Protein AF-A0A8D5ALW6-F1 (afdb_monomer)

Foldseek 3Di:
DVVLLVVLLCVLLVCCVVVVNPCVVVLVVLLVCLVVLLVVLLVLLVVLLVVLVVVLVVLVVCCVPDPPVVSVVSNVVSVVLNVLSVVLNVLSVVLVVVLVVLVVVLVVVLVPDDDPVNSSSSSSSSSNSSSSSVVSVVSSVVNVVVSVVVVVVVVVVVVVVD

Radius of gyration: 21.57 Å; Cα contacts (8 Å, |Δi|>4): 111; chains: 1; bounding box: 52×25×61 Å

Secondary structure (DSSP, 8-state):
-HHHHHHHHHHHHHHHHHTTTTTHHHHHHHHHTHHHHHHHHHHHHHHHHHHHHHHHHHHHHGGGTS-HHHHHHHHHHHHHHHHHHHHHHHHHHHHHHHHHHHHHHHHHHHTTS-HHHHHHHHHHHHHHHHHHHHHHHHHHHHHHHHHHHHHHHHHHHHHTT-

Mean predicted aligned error: 6.66 Å

Organism: NCBI:txid1295382

Sequence (162 aa):
MIALVAITFGICFGLLVLSDGASTQVFEEMLSAFLVVATFLVTLSVAMFTYVDNISKDLVELRNEVPRDKLNNVIDQLSSLKREVVSNGGLIVALVILERTTKGIAVYQLAYYQDEMQAMISYIALSLRFSFFCVSIFAASMQLNGFIIASQYRDIIAKNRK

Nearest PDB structures (foldseek):
  3s84-assembly1_A  TM=4.069E-01  e=3.300E+00  Homo sapiens
  7jh6-assembly4_D  TM=5.150E-01  e=9.101E+00  synthetic construct

Structure (mmCIF, N/CA/C/O backbone):
data_AF-A0A8D5ALW6-F1
#
_entry.id   AF-A0A8D5ALW6-F1
#
loop_
_atom_site.group_PDB
_atom_site.id
_atom_site.type_symbol
_atom_site.label_atom_id
_atom_site.label_alt_id
_atom_site.label_comp_id
_atom_site.label_asym_id
_atom_site.label_entity_id
_atom_site.label_seq_id
_atom_site.pdbx_PDB_ins_code
_atom_site.Cartn_x
_atom_site.Cartn_y
_atom_site.Cartn_z
_atom_site.occupancy
_atom_site.B_iso_or_equiv
_atom_site.auth_seq_id
_atom_site.auth_comp_id
_atom_site.auth_asym_id
_atom_site.auth_atom_id
_atom_site.pdbx_PDB_model_num
ATOM 1 N N . MET A 1 1 ? 5.607 -5.685 6.911 1.00 82.75 1 MET A N 1
ATOM 2 C CA . MET A 1 1 ? 5.723 -4.592 5.918 1.00 82.75 1 MET A CA 1
ATOM 3 C C . MET A 1 1 ? 6.980 -4.718 5.062 1.00 82.75 1 MET A C 1
ATOM 5 O O . MET A 1 1 ? 6.827 -4.954 3.878 1.00 82.75 1 MET A O 1
ATOM 9 N N . ILE A 1 2 ? 8.199 -4.660 5.620 1.00 87.12 2 ILE A N 1
ATOM 10 C CA . ILE A 1 2 ? 9.449 -4.751 4.824 1.00 87.12 2 ILE A CA 1
ATOM 11 C C . ILE A 1 2 ? 9.545 -6.058 4.018 1.00 87.12 2 ILE A C 1
ATOM 13 O O . ILE A 1 2 ? 9.832 -6.022 2.828 1.00 87.12 2 ILE A O 1
ATOM 17 N N . ALA A 1 3 ? 9.232 -7.203 4.633 1.00 91.88 3 ALA A N 1
ATOM 18 C CA . ALA A 1 3 ? 9.214 -8.484 3.923 1.00 91.88 3 ALA A CA 1
ATOM 19 C C . ALA A 1 3 ? 8.201 -8.502 2.764 1.00 91.88 3 ALA A C 1
ATOM 21 O O . ALA A 1 3 ? 8.505 -9.020 1.697 1.00 91.88 3 ALA A O 1
ATOM 22 N N . LEU A 1 4 ? 7.028 -7.883 2.954 1.00 93.12 4 LEU A N 1
ATOM 23 C CA . LEU A 1 4 ? 6.021 -7.767 1.899 1.00 93.12 4 LEU A CA 1
ATOM 24 C C . LEU A 1 4 ? 6.564 -6.944 0.729 1.00 93.12 4 LEU A C 1
ATOM 26 O O . LEU A 1 4 ? 6.462 -7.404 -0.398 1.00 93.12 4 LEU A O 1
ATOM 30 N N . VAL A 1 5 ? 7.210 -5.802 1.008 1.00 93.25 5 VAL A N 1
ATOM 31 C CA . VAL A 1 5 ? 7.880 -4.981 -0.016 1.00 93.25 5 VAL A CA 1
ATOM 32 C C . VAL A 1 5 ? 8.903 -5.805 -0.789 1.00 93.25 5 VAL A C 1
ATOM 34 O O . VAL A 1 5 ? 8.871 -5.807 -2.010 1.00 93.25 5 VAL A O 1
ATOM 37 N N . ALA A 1 6 ? 9.790 -6.526 -0.098 1.00 95.25 6 ALA A N 1
ATOM 38 C CA . ALA A 1 6 ? 10.832 -7.315 -0.752 1.00 95.25 6 ALA A CA 1
ATOM 39 C C . ALA A 1 6 ? 10.251 -8.422 -1.648 1.00 95.25 6 ALA A C 1
ATOM 41 O O . ALA A 1 6 ? 10.719 -8.618 -2.768 1.00 95.25 6 ALA A O 1
ATOM 42 N N . ILE A 1 7 ? 9.207 -9.114 -1.180 1.00 96.56 7 ILE A N 1
ATOM 43 C CA . ILE A 1 7 ? 8.543 -10.184 -1.932 1.00 96.56 7 ILE A CA 1
ATOM 44 C C . ILE A 1 7 ? 7.832 -9.618 -3.163 1.00 96.56 7 ILE A C 1
ATOM 46 O O . ILE A 1 7 ? 8.052 -10.103 -4.270 1.00 96.56 7 ILE A O 1
ATOM 50 N N . THR A 1 8 ? 7.005 -8.582 -3.002 1.00 96.75 8 THR A N 1
ATOM 51 C CA . THR A 1 8 ? 6.257 -7.990 -4.123 1.00 96.75 8 THR A CA 1
ATOM 52 C C . THR A 1 8 ? 7.186 -7.325 -5.127 1.00 96.75 8 THR A C 1
ATOM 54 O O . THR A 1 8 ? 6.936 -7.402 -6.328 1.00 96.75 8 THR A O 1
ATOM 57 N N . PHE A 1 9 ? 8.287 -6.737 -4.648 1.00 97.50 9 PHE A N 1
ATOM 58 C CA . PHE A 1 9 ? 9.336 -6.184 -5.492 1.00 97.50 9 PHE A CA 1
ATOM 59 C C . PHE A 1 9 ? 9.983 -7.289 -6.318 1.00 97.50 9 PHE A C 1
ATOM 61 O O . PHE A 1 9 ? 10.044 -7.174 -7.535 1.00 97.50 9 PHE A O 1
ATOM 68 N N . GLY A 1 10 ? 10.423 -8.373 -5.671 1.00 96.19 10 GLY A N 1
ATOM 69 C CA . GLY A 1 10 ? 11.075 -9.493 -6.346 1.00 96.19 10 GLY A CA 1
ATOM 70 C C . GLY A 1 10 ? 10.172 -10.166 -7.378 1.00 96.19 10 GLY A C 1
ATOM 71 O O . GLY A 1 10 ? 10.630 -10.472 -8.474 1.00 96.19 10 GLY A O 1
ATOM 72 N N . ILE A 1 11 ? 8.884 -10.339 -7.065 1.00 96.31 11 ILE A N 1
ATOM 73 C CA . ILE A 1 11 ? 7.898 -10.890 -8.004 1.00 96.31 11 ILE A CA 1
ATOM 74 C C . ILE A 1 11 ? 7.718 -9.958 -9.205 1.00 96.31 11 ILE A C 1
ATOM 76 O O . ILE A 1 11 ? 7.811 -10.415 -10.341 1.00 96.31 11 ILE A O 1
ATOM 80 N N . CYS A 1 12 ? 7.483 -8.664 -8.974 1.00 96.94 12 CYS A N 1
ATOM 81 C CA . CYS A 1 12 ? 7.274 -7.699 -10.055 1.00 96.94 12 CYS A CA 1
ATOM 82 C C . CYS A 1 12 ? 8.520 -7.577 -10.942 1.00 96.94 12 CYS A C 1
ATOM 84 O O . CYS A 1 12 ? 8.433 -7.739 -12.158 1.00 96.94 12 CYS A O 1
ATOM 86 N N . PHE A 1 13 ? 9.692 -7.415 -10.327 1.00 97.12 13 PHE A N 1
ATOM 87 C CA . PHE A 1 13 ? 10.964 -7.309 -11.033 1.00 97.12 13 PHE A CA 1
ATOM 88 C C . PHE A 1 13 ? 11.279 -8.582 -11.819 1.00 97.12 13 PHE A C 1
ATOM 90 O O . PHE A 1 13 ? 11.627 -8.514 -12.994 1.00 97.12 13 PHE A O 1
ATOM 97 N N . GLY A 1 14 ? 11.105 -9.750 -11.196 1.00 96.19 14 GLY A N 1
ATOM 98 C CA . GLY A 1 14 ? 11.306 -11.039 -11.847 1.00 96.19 14 GLY A CA 1
ATOM 99 C C . GLY A 1 14 ? 10.393 -11.220 -13.057 1.00 96.19 14 GLY A C 1
ATOM 100 O O . GLY A 1 14 ? 10.864 -11.624 -14.114 1.00 96.19 14 GLY A O 1
ATOM 101 N N . LEU A 1 15 ? 9.110 -10.865 -12.944 1.00 96.56 15 LEU A N 1
ATOM 102 C CA . LEU A 1 15 ? 8.174 -10.935 -14.068 1.00 96.56 15 LEU A CA 1
ATOM 103 C C . LEU A 1 15 ? 8.534 -9.953 -15.186 1.00 96.56 15 LEU A C 1
ATOM 105 O O . LEU A 1 15 ? 8.450 -10.325 -16.354 1.00 96.56 15 LEU A O 1
ATOM 109 N N . LEU A 1 16 ? 8.983 -8.740 -14.860 1.00 95.88 16 LEU A N 1
ATOM 110 C CA . LEU A 1 16 ? 9.443 -7.767 -15.854 1.00 95.88 16 LEU A CA 1
ATOM 111 C C . LEU A 1 16 ? 10.671 -8.272 -16.613 1.00 95.88 16 LEU A C 1
ATOM 113 O O . LEU A 1 16 ? 10.675 -8.226 -17.839 1.00 95.88 16 LEU A O 1
ATOM 117 N N . VAL A 1 17 ? 11.656 -8.835 -15.910 1.00 95.12 17 VAL A N 1
ATOM 118 C CA . VAL A 1 17 ? 12.859 -9.411 -16.531 1.00 95.12 17 VAL A CA 1
ATOM 119 C C . VAL A 1 17 ? 12.521 -10.642 -17.379 1.00 95.12 17 VAL A C 1
ATOM 121 O O . VAL A 1 17 ? 12.980 -10.747 -18.509 1.00 95.12 17 VAL A O 1
ATOM 124 N N . LEU A 1 18 ? 11.693 -11.563 -16.873 1.00 95.94 18 LEU A N 1
ATOM 125 C CA . LEU A 1 18 ? 11.327 -12.794 -17.590 1.00 95.94 18 LEU A CA 1
ATOM 126 C C . LEU A 1 18 ? 10.454 -12.543 -18.826 1.00 95.94 18 LEU A C 1
ATOM 128 O O . LEU A 1 18 ? 10.458 -13.353 -19.748 1.00 95.94 18 LEU A O 1
ATOM 132 N N . SER A 1 19 ? 9.681 -11.455 -18.827 1.00 94.19 19 SER A N 1
ATOM 133 C CA . SER A 1 19 ? 8.782 -11.089 -19.930 1.00 94.19 19 SER A CA 1
ATOM 134 C C . SER A 1 19 ? 9.363 -10.042 -20.876 1.00 94.19 19 SER A C 1
ATOM 136 O O . SER A 1 19 ? 8.626 -9.542 -21.723 1.00 94.19 19 SER A O 1
ATOM 138 N N . ASP A 1 20 ? 10.636 -9.679 -20.704 1.00 91.00 20 ASP A N 1
ATOM 139 C CA . ASP A 1 20 ? 11.289 -8.584 -21.429 1.00 91.00 20 ASP A CA 1
ATOM 140 C C . ASP A 1 20 ? 10.424 -7.306 -21.463 1.00 91.00 20 ASP A C 1
ATOM 142 O O . ASP A 1 20 ? 10.168 -6.688 -22.494 1.00 91.00 20 ASP A O 1
ATOM 146 N N . GLY A 1 21 ? 9.855 -6.965 -20.304 1.00 89.94 21 GLY A N 1
ATOM 147 C CA . GLY A 1 21 ? 9.043 -5.766 -20.121 1.00 89.94 21 GLY A CA 1
ATOM 148 C C . GLY A 1 21 ? 7.596 -5.862 -20.605 1.00 89.94 21 GLY A C 1
ATOM 149 O O . GLY A 1 21 ? 6.831 -4.933 -20.336 1.00 89.94 21 GLY A O 1
ATOM 150 N N . ALA A 1 22 ? 7.154 -6.963 -21.223 1.00 91.88 22 ALA A N 1
ATOM 151 C CA . ALA A 1 22 ? 5.771 -7.100 -21.698 1.00 91.88 22 ALA A CA 1
ATOM 152 C C . ALA A 1 22 ? 4.729 -6.979 -20.565 1.00 91.88 22 ALA A C 1
ATOM 154 O O . ALA A 1 22 ? 3.629 -6.464 -20.769 1.00 91.88 22 ALA A O 1
ATOM 155 N N . SER A 1 23 ? 5.087 -7.384 -19.342 1.00 92.44 23 SER A N 1
ATOM 156 C CA . SER A 1 23 ? 4.225 -7.246 -18.155 1.00 92.44 23 SER A CA 1
ATOM 157 C C . SER A 1 23 ? 4.070 -5.807 -17.635 1.00 92.44 23 SER A C 1
ATOM 159 O O . SER A 1 23 ? 3.212 -5.563 -16.786 1.00 92.44 23 SER A O 1
ATOM 161 N N . THR A 1 24 ? 4.821 -4.834 -18.165 1.00 93.81 24 THR A N 1
ATOM 162 C CA . THR A 1 24 ? 4.761 -3.418 -17.751 1.00 93.81 24 THR A CA 1
ATOM 163 C C . THR A 1 24 ? 3.337 -2.863 -17.770 1.00 93.81 24 THR A C 1
ATOM 165 O O . THR A 1 24 ? 2.910 -2.224 -16.808 1.00 93.81 24 THR A O 1
ATOM 168 N N . GLN A 1 25 ? 2.578 -3.140 -18.836 1.00 92.88 25 GLN A N 1
ATOM 169 C CA . GLN A 1 25 ? 1.213 -2.624 -18.993 1.00 92.88 25 GLN A CA 1
ATOM 170 C C . GLN A 1 25 ? 0.270 -3.137 -17.899 1.00 92.88 25 GLN A C 1
ATOM 172 O O . GLN A 1 25 ? -0.565 -2.385 -17.408 1.00 92.88 25 GLN A O 1
ATOM 177 N N . VAL A 1 26 ? 0.440 -4.390 -17.466 1.00 94.25 26 VAL A N 1
ATOM 178 C CA . VAL A 1 26 ? -0.380 -4.993 -16.406 1.00 94.25 26 VAL A CA 1
ATOM 179 C C . VAL A 1 26 ? -0.147 -4.277 -15.078 1.00 94.25 26 VAL A C 1
ATOM 181 O O . VAL A 1 26 ? -1.100 -3.931 -14.381 1.00 94.25 26 VAL A O 1
ATOM 184 N N . PHE A 1 27 ? 1.115 -4.017 -14.730 1.00 94.44 27 PHE A N 1
ATOM 185 C CA . PHE A 1 27 ? 1.449 -3.341 -13.479 1.00 94.44 27 PHE A CA 1
ATOM 186 C C . PHE A 1 27 ? 1.051 -1.864 -13.482 1.00 94.44 27 PHE A C 1
ATOM 188 O O . PHE A 1 27 ? 0.573 -1.375 -12.460 1.00 94.44 27 PHE A O 1
ATOM 195 N N . GLU A 1 28 ? 1.200 -1.153 -14.603 1.00 93.75 28 GLU A N 1
ATOM 196 C CA . GLU A 1 28 ? 0.718 0.232 -14.710 1.00 93.75 28 GLU A CA 1
ATOM 197 C C . GLU A 1 28 ? -0.814 0.316 -14.625 1.00 93.75 28 GLU A C 1
ATOM 199 O O . GLU A 1 28 ? -1.329 1.211 -13.956 1.00 93.75 28 GLU A O 1
ATOM 204 N N . GLU A 1 29 ? -1.546 -0.640 -15.209 1.00 94.31 29 GLU A N 1
ATOM 205 C CA . GLU A 1 29 ? -3.008 -0.702 -15.091 1.00 94.31 29 GLU A CA 1
ATOM 206 C C . GLU A 1 29 ? -3.442 -0.933 -13.636 1.00 94.31 29 GLU A C 1
ATOM 208 O O . GLU A 1 29 ? -4.314 -0.231 -13.128 1.00 94.31 29 GLU A O 1
ATOM 213 N N . MET A 1 30 ? -2.777 -1.842 -12.914 1.00 92.75 30 MET A N 1
ATOM 214 C CA . MET A 1 30 ? -3.008 -2.030 -11.475 1.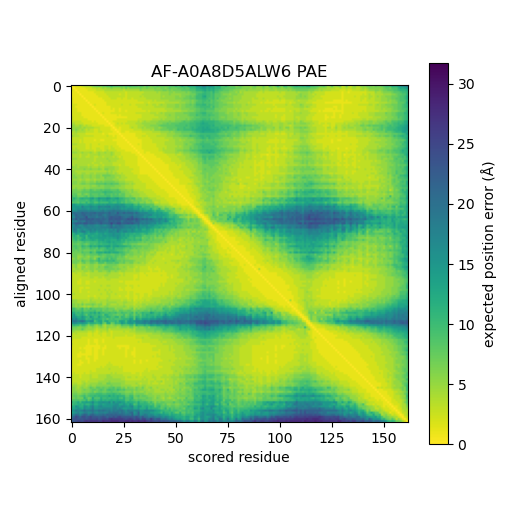00 92.75 30 MET A CA 1
ATOM 215 C C . MET A 1 30 ? -2.675 -0.770 -10.665 1.00 92.75 30 MET A C 1
ATOM 217 O O . MET A 1 30 ? -3.425 -0.390 -9.765 1.00 92.75 30 MET A O 1
ATOM 221 N N . LEU A 1 31 ? -1.568 -0.093 -10.989 1.00 94.00 31 LEU A N 1
ATOM 222 C CA . LEU A 1 31 ? -1.160 1.145 -10.322 1.00 94.00 31 LEU A CA 1
ATOM 223 C C . LEU A 1 31 ? -2.116 2.309 -10.599 1.00 94.00 31 LEU A C 1
ATOM 225 O O . LEU A 1 31 ? -2.216 3.215 -9.768 1.00 94.00 31 LEU A O 1
ATOM 229 N N . SER A 1 32 ? -2.856 2.281 -11.710 1.00 92.56 32 SER A N 1
ATOM 230 C CA . SER A 1 32 ? -3.886 3.279 -12.016 1.00 92.56 32 SER A CA 1
ATOM 231 C C . SER A 1 32 ? -4.963 3.336 -10.920 1.00 92.56 32 SER A C 1
ATOM 233 O O . SER A 1 32 ? -5.421 4.419 -10.543 1.00 92.56 32 SER A O 1
ATOM 235 N N . ALA A 1 33 ? -5.272 2.189 -10.304 1.00 91.06 33 ALA A N 1
ATOM 236 C CA . ALA A 1 33 ? -6.233 2.071 -9.214 1.00 91.06 33 ALA A CA 1
ATOM 237 C C . ALA A 1 33 ? -5.690 2.554 -7.857 1.00 91.06 33 ALA A C 1
ATOM 239 O O . ALA A 1 33 ? -6.463 2.710 -6.910 1.00 91.06 33 ALA A O 1
ATOM 240 N N . PHE A 1 34 ? -4.385 2.816 -7.725 1.00 92.50 34 PHE A N 1
ATOM 241 C CA . PHE A 1 34 ? -3.773 3.113 -6.427 1.00 92.50 34 PHE A CA 1
ATOM 242 C C . PHE A 1 34 ? -4.372 4.370 -5.789 1.00 92.50 34 PHE A C 1
ATOM 244 O O . PHE A 1 34 ? -4.699 4.363 -4.606 1.00 92.50 34 PHE A O 1
ATOM 251 N N . LEU A 1 35 ? -4.610 5.433 -6.560 1.00 90.00 35 LEU A N 1
ATOM 252 C CA . LEU A 1 35 ? -5.210 6.648 -6.000 1.00 90.00 35 LEU A CA 1
ATOM 253 C C . LEU A 1 35 ? -6.618 6.376 -5.452 1.00 90.00 35 LEU A C 1
ATOM 255 O O . LEU A 1 35 ? -6.934 6.817 -4.351 1.00 90.00 35 LEU A O 1
ATOM 259 N N . VAL A 1 36 ? -7.423 5.588 -6.171 1.00 90.38 36 VAL A N 1
ATOM 260 C CA . VAL A 1 36 ? -8.770 5.188 -5.737 1.00 90.38 36 VAL A CA 1
ATOM 261 C C . VAL A 1 36 ? -8.705 4.384 -4.440 1.00 90.38 36 VAL A C 1
ATOM 263 O O . VAL A 1 36 ? -9.426 4.693 -3.490 1.00 90.38 36 VAL A O 1
ATOM 266 N N . VAL A 1 37 ? -7.807 3.396 -4.373 1.00 88.19 37 VAL A N 1
ATOM 267 C CA . VAL A 1 37 ? -7.574 2.607 -3.157 1.00 88.19 37 VAL A CA 1
ATOM 268 C C . VAL A 1 37 ? -7.157 3.527 -2.013 1.00 88.19 37 VAL A C 1
ATOM 270 O O . VAL A 1 37 ? -7.788 3.517 -0.964 1.00 88.19 37 VAL A O 1
ATOM 273 N N . ALA A 1 38 ? -6.164 4.389 -2.213 1.00 89.38 38 ALA A N 1
ATOM 274 C CA . ALA A 1 38 ? -5.685 5.292 -1.176 1.00 89.38 38 ALA A CA 1
ATOM 275 C C . ALA A 1 38 ? -6.789 6.219 -0.644 1.00 89.38 38 ALA A C 1
ATOM 277 O O . ALA A 1 38 ? -6.936 6.352 0.571 1.00 89.38 38 ALA A O 1
ATOM 278 N N . THR A 1 39 ? -7.601 6.812 -1.526 1.00 90.12 39 THR A N 1
ATOM 279 C CA . THR A 1 39 ? -8.748 7.638 -1.126 1.00 90.12 39 THR A CA 1
ATOM 280 C C . THR A 1 39 ? -9.736 6.837 -0.288 1.00 90.12 39 THR A C 1
ATOM 282 O O . THR A 1 39 ? -10.092 7.275 0.804 1.00 90.12 39 THR A O 1
ATOM 285 N N . PHE A 1 40 ? -10.127 5.647 -0.750 1.00 88.00 40 PHE A N 1
ATOM 286 C CA . PHE A 1 40 ? -11.044 4.778 -0.015 1.00 88.00 40 PHE A CA 1
ATOM 287 C C . PHE A 1 40 ? -10.530 4.467 1.397 1.00 88.00 40 PHE A C 1
ATOM 289 O O . PHE A 1 40 ? -11.285 4.547 2.366 1.00 88.00 40 PHE A O 1
ATOM 296 N N . LEU A 1 41 ? -9.236 4.181 1.541 1.00 86.75 41 LEU A N 1
ATOM 297 C CA . LEU A 1 41 ? -8.643 3.838 2.832 1.00 86.75 41 LEU A CA 1
ATOM 298 C C . LEU A 1 41 ? -8.490 5.021 3.778 1.00 86.75 41 LEU A C 1
ATOM 300 O O . LEU A 1 41 ? -8.702 4.875 4.982 1.00 86.75 41 LEU A O 1
ATOM 304 N N . VAL A 1 42 ? -8.154 6.199 3.259 1.00 88.19 42 VAL A N 1
ATOM 305 C CA . VAL A 1 42 ? -8.135 7.419 4.071 1.00 88.19 42 VAL A CA 1
ATOM 306 C C . VAL A 1 42 ? -9.549 7.725 4.569 1.00 88.19 42 VAL A C 1
ATOM 308 O O . VAL A 1 42 ? -9.734 7.983 5.758 1.00 88.19 42 VAL A O 1
ATOM 311 N N . THR A 1 43 ? -10.565 7.608 3.709 1.00 88.44 43 THR A N 1
ATOM 312 C CA . THR A 1 43 ? -11.969 7.773 4.110 1.00 88.44 43 THR A CA 1
ATOM 313 C C . THR A 1 43 ? -12.387 6.740 5.155 1.00 88.44 43 THR A C 1
ATOM 315 O O . THR A 1 43 ? -12.979 7.109 6.170 1.00 88.44 43 THR A O 1
ATOM 318 N N . LEU A 1 44 ? -12.035 5.466 4.963 1.00 85.94 44 LEU A N 1
ATOM 319 C CA . LEU A 1 44 ? -12.305 4.404 5.931 1.00 85.94 44 LEU A CA 1
ATOM 320 C C . LEU A 1 44 ? -11.617 4.676 7.275 1.00 85.94 44 LEU A C 1
ATOM 322 O O . LEU A 1 44 ? -12.221 4.465 8.324 1.00 85.94 44 LEU A O 1
ATOM 326 N N . SER A 1 45 ? -10.388 5.197 7.254 1.00 87.38 45 SER A N 1
ATOM 327 C CA . SER A 1 45 ? -9.657 5.584 8.463 1.00 87.38 45 SER A CA 1
ATOM 328 C C . SER A 1 45 ? -10.397 6.659 9.247 1.00 87.38 45 SER A C 1
ATOM 330 O O . SER A 1 45 ? -10.589 6.524 10.453 1.00 87.38 45 SER A O 1
ATOM 332 N N . VAL A 1 46 ? -10.872 7.702 8.567 1.00 86.56 46 VAL A N 1
ATOM 333 C CA . VAL A 1 46 ? -11.666 8.762 9.202 1.00 86.56 46 VAL A CA 1
ATOM 334 C C . VAL A 1 46 ? -12.979 8.202 9.753 1.00 86.56 46 VAL A C 1
ATOM 336 O O . VAL A 1 46 ? -13.309 8.451 10.911 1.00 86.56 46 VAL A O 1
ATOM 339 N N . ALA A 1 47 ? 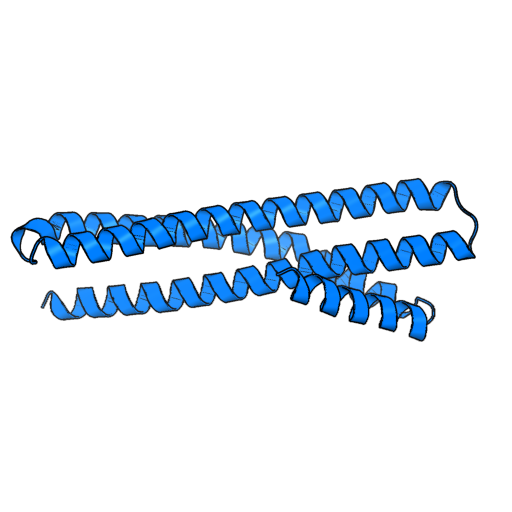-13.698 7.391 8.973 1.00 85.50 47 ALA A N 1
ATOM 340 C CA . ALA A 1 47 ? -14.954 6.781 9.404 1.00 85.50 47 ALA A CA 1
ATOM 341 C C . ALA A 1 47 ? -14.770 5.890 10.644 1.00 85.50 47 ALA A C 1
ATOM 343 O O . ALA A 1 47 ? -15.542 5.976 11.600 1.00 85.50 47 ALA A O 1
ATOM 344 N N . MET A 1 48 ? -13.715 5.073 10.662 1.00 82.94 48 MET A N 1
ATOM 345 C CA . MET A 1 48 ? -13.376 4.216 11.793 1.00 82.94 48 MET A CA 1
ATOM 346 C C . MET A 1 48 ? -12.977 5.039 13.018 1.00 82.94 48 MET A C 1
ATOM 348 O O . MET A 1 48 ? -13.423 4.733 14.121 1.00 82.94 48 MET A O 1
ATOM 352 N N . PHE A 1 49 ? -12.205 6.112 12.841 1.00 85.75 49 PHE A N 1
ATOM 353 C CA . PHE A 1 49 ? -11.878 7.025 13.933 1.00 85.75 49 PHE A CA 1
ATOM 354 C C . PHE A 1 49 ? -13.148 7.608 14.567 1.00 85.75 49 PHE A C 1
ATOM 356 O O . PHE A 1 49 ? -13.311 7.533 15.785 1.00 85.75 49 PHE A O 1
ATOM 363 N N . THR A 1 50 ? -14.079 8.119 13.756 1.00 85.62 50 THR A N 1
ATOM 364 C CA . THR A 1 50 ? -15.365 8.649 14.237 1.00 85.62 50 THR A CA 1
ATOM 365 C C . THR A 1 50 ? -16.201 7.576 14.932 1.00 85.62 50 THR A C 1
ATOM 3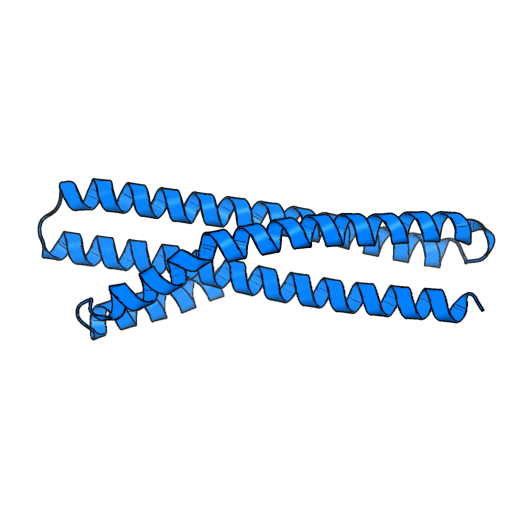67 O O . THR A 1 50 ? -16.794 7.834 15.979 1.00 85.62 50 THR A O 1
ATOM 370 N N . TYR A 1 51 ? -16.231 6.357 14.392 1.00 82.38 51 TYR A N 1
ATOM 371 C CA . TYR A 1 51 ? -16.946 5.234 14.992 1.00 82.38 51 TYR A CA 1
ATOM 372 C C . TYR A 1 51 ? -16.408 4.887 16.387 1.00 82.38 51 TYR A C 1
ATOM 374 O O . TYR A 1 51 ? -17.170 4.808 17.351 1.00 82.38 51 TYR A O 1
ATOM 382 N N . VAL A 1 52 ? -15.086 4.746 16.506 1.00 81.25 52 VAL A N 1
ATOM 383 C CA . VAL A 1 52 ? -14.397 4.461 17.771 1.00 81.25 52 VAL A CA 1
ATOM 384 C C . VAL A 1 52 ? -14.565 5.621 18.760 1.00 81.25 52 VAL A C 1
ATOM 386 O O . VAL A 1 52 ? -14.720 5.400 19.964 1.00 81.25 52 VAL A O 1
ATOM 389 N N . ASP A 1 53 ? -14.585 6.866 18.276 1.00 83.00 53 ASP A N 1
ATOM 390 C CA . ASP A 1 53 ? -14.846 8.048 19.100 1.00 83.00 53 ASP A CA 1
ATOM 391 C C . ASP A 1 53 ? -16.256 8.070 19.690 1.00 83.00 53 ASP A C 1
ATOM 393 O O . ASP A 1 53 ? -16.416 8.331 20.881 1.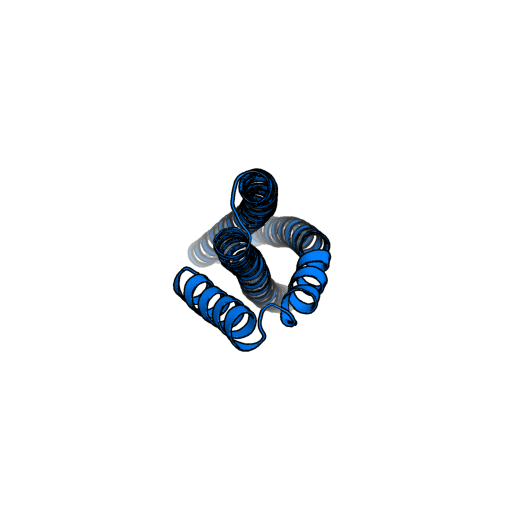00 83.00 53 ASP A O 1
ATOM 397 N N . ASN A 1 54 ? -17.263 7.708 18.900 1.00 83.56 54 ASN A N 1
ATOM 398 C CA . ASN A 1 54 ? -18.638 7.619 19.382 1.00 83.56 54 ASN A CA 1
ATOM 399 C C . ASN A 1 54 ? -18.803 6.509 20.428 1.00 83.56 54 ASN A C 1
ATOM 401 O O . ASN A 1 54 ? -19.377 6.766 21.479 1.00 83.56 54 ASN A O 1
ATOM 405 N N . ILE A 1 55 ? -18.204 5.328 20.221 1.00 79.00 55 ILE A N 1
ATOM 406 C CA . ILE A 1 55 ? -18.190 4.271 21.251 1.00 79.00 55 ILE A CA 1
ATOM 407 C C . ILE A 1 55 ? -17.528 4.771 22.540 1.00 79.00 55 ILE A C 1
ATOM 409 O O . ILE A 1 55 ? -18.006 4.490 23.637 1.00 79.00 55 ILE A O 1
ATOM 413 N N . SER A 1 56 ? -16.433 5.528 22.420 1.00 78.12 56 SER A N 1
ATOM 414 C CA . SER A 1 56 ? -15.749 6.088 23.592 1.00 78.12 56 SER A CA 1
ATOM 415 C C . SER A 1 56 ? -16.676 7.006 24.398 1.00 78.12 56 SER A C 1
ATOM 417 O O . SER A 1 56 ? -16.647 6.966 25.624 1.00 78.12 56 SER A O 1
ATOM 419 N N . LYS A 1 57 ? -17.512 7.810 23.725 1.00 80.38 57 LYS A N 1
ATOM 420 C CA . LYS A 1 57 ? -18.505 8.686 24.371 1.00 80.38 57 LYS A CA 1
ATOM 421 C C . LYS A 1 57 ? -19.628 7.882 25.022 1.00 80.38 57 LYS A C 1
ATOM 423 O O . LYS A 1 57 ? -19.918 8.120 26.191 1.00 80.38 57 LYS A O 1
ATOM 428 N N . ASP A 1 58 ? -20.162 6.879 24.323 1.00 77.38 58 ASP A N 1
ATOM 429 C CA . ASP A 1 58 ? -21.198 5.977 24.846 1.00 77.38 58 ASP A CA 1
ATOM 430 C C . ASP A 1 58 ? -20.730 5.274 26.144 1.00 77.38 58 ASP A C 1
ATOM 432 O O . ASP A 1 58 ? -21.517 5.018 27.057 1.00 77.38 58 ASP A O 1
ATOM 436 N N . LEU A 1 59 ? -19.430 4.978 26.267 1.00 74.00 59 LEU A N 1
ATOM 437 C CA . LEU A 1 59 ? -18.835 4.377 27.466 1.00 74.00 59 LEU A CA 1
ATOM 438 C C . LEU A 1 59 ? -18.698 5.344 28.649 1.00 74.00 59 LEU A C 1
ATOM 440 O O . LEU A 1 59 ? -18.785 4.907 29.796 1.00 74.00 59 LEU A O 1
ATOM 444 N N . VAL A 1 60 ? -18.510 6.644 28.408 1.00 72.88 60 VAL A N 1
ATOM 445 C CA . VAL A 1 60 ? -18.469 7.649 29.487 1.00 72.88 60 VAL A CA 1
ATOM 446 C C . VAL A 1 60 ? -19.817 7.722 30.207 1.00 72.88 60 VAL A C 1
ATOM 448 O O . VAL A 1 60 ? -19.849 7.895 31.425 1.00 72.88 60 VAL A O 1
ATOM 451 N N . GLU A 1 61 ? -20.919 7.512 29.488 1.00 74.06 61 GLU A N 1
ATOM 452 C CA . GLU A 1 61 ? -22.268 7.457 30.065 1.00 74.06 61 GLU A CA 1
ATOM 453 C C . GLU A 1 61 ? -22.456 6.244 30.998 1.00 74.06 61 GLU A C 1
ATOM 455 O O . GLU A 1 61 ? -23.145 6.343 32.008 1.00 74.06 61 GLU A O 1
ATOM 460 N N . LEU A 1 62 ? -21.762 5.129 30.732 1.00 71.06 62 LEU A N 1
ATOM 461 C CA . LEU A 1 62 ? -21.776 3.897 31.542 1.00 71.06 62 LEU A CA 1
ATOM 462 C C . LEU A 1 62 ? -20.869 3.947 32.782 1.00 71.06 62 LEU A C 1
ATOM 464 O O . LEU A 1 62 ? -20.773 2.963 33.521 1.00 71.06 62 LEU A O 1
ATOM 468 N N . ARG A 1 63 ? -20.185 5.070 33.036 1.00 69.50 63 ARG A N 1
ATOM 469 C CA . ARG A 1 63 ? -19.165 5.200 34.094 1.00 69.50 63 ARG A CA 1
ATOM 470 C C . ARG A 1 63 ? -19.661 4.839 35.497 1.00 69.50 63 ARG A C 1
ATOM 472 O O . ARG A 1 63 ? -18.850 4.462 36.344 1.00 69.50 63 ARG A O 1
ATOM 479 N N . ASN A 1 64 ? -20.962 4.972 35.742 1.00 73.94 64 ASN A N 1
ATOM 480 C CA . ASN A 1 64 ? -21.578 4.685 37.037 1.00 73.94 64 ASN A CA 1
ATOM 481 C C . ASN A 1 64 ? -22.105 3.243 37.157 1.00 73.94 64 ASN A C 1
ATOM 483 O O . ASN A 1 64 ? -22.407 2.812 38.264 1.00 73.94 64 ASN A O 1
ATOM 487 N N . GLU A 1 65 ? -22.199 2.504 36.049 1.00 74.75 65 GLU A N 1
ATOM 488 C CA . GLU A 1 65 ? -22.816 1.169 35.984 1.00 74.75 65 GLU A CA 1
ATOM 489 C C . GLU A 1 65 ? -21.779 0.040 35.887 1.00 74.75 65 GLU A C 1
ATOM 491 O O . GLU A 1 65 ? -22.040 -1.095 36.284 1.00 74.75 65 GLU A O 1
ATOM 496 N N . VAL A 1 66 ? -20.578 0.343 35.384 1.00 72.31 66 VAL A N 1
ATOM 497 C CA . VAL A 1 66 ? -19.515 -0.641 35.132 1.00 72.31 66 VAL A CA 1
ATOM 498 C C . VAL A 1 66 ? -18.322 -0.397 36.070 1.00 72.31 66 VAL A C 1
ATOM 500 O O . VAL A 1 66 ? -17.953 0.756 36.303 1.00 72.31 66 VAL A O 1
ATOM 503 N N . PRO A 1 67 ? -17.658 -1.452 36.593 1.00 76.19 67 PRO A N 1
ATOM 504 C CA . PRO A 1 67 ? -16.437 -1.304 37.383 1.00 76.19 67 PRO A CA 1
ATOM 505 C C . PRO A 1 67 ? -15.377 -0.467 36.656 1.00 76.19 67 PRO A C 1
ATOM 507 O O . PRO A 1 67 ? -15.043 -0.747 35.501 1.00 76.19 67 PRO A O 1
ATOM 510 N N . ARG A 1 68 ? -14.814 0.529 37.354 1.00 74.69 68 ARG A N 1
ATOM 511 C CA . ARG A 1 68 ? -13.857 1.499 36.786 1.00 74.69 68 ARG A CA 1
ATOM 512 C C . ARG A 1 68 ? -12.658 0.839 36.102 1.00 74.69 68 ARG A C 1
ATOM 514 O O . ARG A 1 68 ? -12.234 1.316 35.057 1.00 74.69 68 ARG A O 1
ATOM 521 N N . ASP A 1 69 ? -12.166 -0.276 36.635 1.00 76.50 69 ASP A N 1
ATOM 522 C CA . ASP A 1 69 ? -11.003 -0.977 36.078 1.00 76.50 69 ASP A CA 1
ATOM 523 C C . ASP A 1 69 ? -11.298 -1.605 34.709 1.00 76.50 69 ASP A C 1
ATOM 525 O O . ASP A 1 69 ? -10.479 -1.529 33.792 1.00 76.50 69 ASP A O 1
ATOM 529 N N . LYS A 1 70 ? -12.501 -2.170 34.529 1.00 71.75 70 LYS A N 1
ATOM 530 C CA . LYS A 1 70 ? -12.943 -2.699 33.228 1.00 71.75 70 LYS A CA 1
ATOM 531 C C . LYS A 1 70 ? -13.153 -1.571 32.223 1.00 71.75 70 LYS A C 1
ATOM 533 O O . LYS A 1 70 ? -12.788 -1.722 31.062 1.00 71.75 70 LYS A O 1
ATOM 538 N N . LEU A 1 71 ? -13.707 -0.447 32.674 1.00 72.00 71 LEU A N 1
ATOM 539 C CA . LEU A 1 71 ? -13.941 0.719 31.828 1.00 72.00 71 LEU A CA 1
ATOM 540 C C . LEU A 1 71 ? -12.629 1.344 31.333 1.00 72.00 71 LEU A C 1
ATOM 542 O O . LEU A 1 71 ? -12.497 1.603 30.141 1.00 72.00 71 LEU A O 1
ATOM 546 N N . ASN A 1 72 ? -11.649 1.528 32.222 1.00 76.25 72 ASN A N 1
ATOM 547 C CA . ASN A 1 72 ? -10.340 2.078 31.866 1.00 76.25 72 ASN A CA 1
ATOM 548 C C . ASN A 1 72 ? -9.619 1.197 30.837 1.00 76.25 72 ASN A C 1
ATOM 550 O O . ASN A 1 72 ? -9.126 1.714 29.841 1.00 76.25 72 ASN A O 1
ATOM 554 N N . ASN A 1 73 ? -9.649 -0.129 31.012 1.00 74.81 73 ASN A N 1
ATOM 555 C CA . ASN A 1 73 ? -9.036 -1.058 30.060 1.00 74.81 73 ASN A CA 1
ATOM 556 C C . ASN A 1 73 ? -9.663 -0.948 28.653 1.00 74.81 73 ASN A C 1
ATOM 558 O O . ASN A 1 73 ? -8.958 -0.923 27.648 1.00 74.81 73 ASN A O 1
ATOM 562 N N . VAL A 1 74 ? -10.992 -0.812 28.565 1.00 73.00 74 VAL A N 1
ATOM 563 C CA . VAL A 1 74 ? -11.683 -0.630 27.276 1.00 73.00 74 VAL A CA 1
ATOM 564 C C . VAL A 1 74 ? -11.352 0.730 26.646 1.00 73.00 74 VAL A C 1
ATOM 566 O O . VAL A 1 74 ? -11.137 0.804 25.436 1.00 73.00 74 VAL A O 1
ATOM 569 N N . ILE A 1 75 ? -11.267 1.800 27.443 1.00 76.88 75 ILE A N 1
ATOM 570 C CA . ILE A 1 75 ? -10.869 3.135 26.965 1.00 76.88 75 ILE A CA 1
ATOM 571 C C . ILE A 1 75 ? -9.440 3.113 26.409 1.00 76.88 75 ILE A C 1
ATOM 573 O O . ILE A 1 75 ? -9.202 3.659 25.330 1.00 76.88 75 ILE A O 1
ATOM 577 N N . ASP A 1 76 ? -8.509 2.447 27.090 1.00 80.44 76 ASP A N 1
ATOM 578 C CA . ASP A 1 76 ? -7.121 2.323 26.638 1.00 80.44 76 ASP A CA 1
ATOM 579 C C . ASP A 1 76 ? -7.026 1.542 25.319 1.00 80.44 76 ASP A C 1
ATOM 581 O O . ASP A 1 76 ? -6.323 1.963 24.394 1.00 80.44 76 ASP A O 1
ATOM 585 N N . GLN A 1 77 ? -7.796 0.459 25.176 1.00 78.06 77 GLN A N 1
ATOM 586 C CA . GLN A 1 77 ? -7.885 -0.306 23.927 1.00 78.06 77 GLN A CA 1
ATOM 587 C C . GLN A 1 77 ? -8.479 0.520 22.776 1.00 78.06 77 GLN A C 1
ATOM 589 O O . GLN A 1 77 ? -7.936 0.518 21.671 1.00 78.06 77 GLN A O 1
ATOM 594 N N . LEU A 1 78 ? -9.551 1.280 23.024 1.00 75.88 78 LEU A N 1
ATOM 595 C CA . LEU A 1 78 ? -10.148 2.178 22.027 1.00 75.88 78 LEU A CA 1
ATOM 596 C C . LEU A 1 78 ? -9.182 3.300 21.629 1.00 75.88 78 LEU A C 1
ATOM 598 O O . LEU A 1 78 ? -9.089 3.648 20.454 1.00 75.88 78 LEU A O 1
ATOM 602 N N . SER A 1 79 ? -8.443 3.860 22.587 1.00 80.94 79 SER A N 1
ATOM 603 C CA . SER A 1 79 ? -7.436 4.897 22.340 1.00 80.94 79 SER A CA 1
ATOM 604 C C . SER A 1 79 ? -6.275 4.368 21.492 1.00 80.94 79 SER A C 1
ATOM 606 O O . SER A 1 79 ? -5.868 5.007 20.517 1.00 80.94 79 SER A O 1
ATOM 608 N N . SER A 1 80 ? -5.795 3.159 21.802 1.00 81.56 80 SER A N 1
ATOM 609 C CA . SER A 1 80 ? -4.799 2.448 20.996 1.00 81.56 80 SER A CA 1
ATOM 610 C C . SER A 1 80 ? -5.288 2.247 19.558 1.00 81.56 80 SER A C 1
ATOM 612 O O . SER A 1 80 ? -4.588 2.623 18.615 1.00 81.56 80 SER A O 1
ATOM 614 N N . LEU A 1 81 ? -6.534 1.790 19.393 1.00 79.69 81 LEU A N 1
ATOM 615 C CA . LEU A 1 81 ? -7.152 1.596 18.085 1.00 79.69 81 LEU A CA 1
ATOM 616 C C . LEU A 1 81 ? -7.274 2.911 17.296 1.00 79.69 81 LEU A C 1
ATOM 618 O O . LEU A 1 81 ? -6.949 2.943 16.111 1.00 79.69 81 LEU A O 1
ATOM 622 N N . LYS A 1 82 ? -7.668 4.027 17.933 1.00 82.00 82 LYS A N 1
ATOM 623 C CA . LYS A 1 82 ? -7.692 5.352 17.275 1.00 82.00 82 LYS A CA 1
ATOM 624 C C . LYS A 1 82 ? -6.314 5.740 16.747 1.00 82.00 82 LYS A C 1
ATOM 626 O O . LYS A 1 82 ? -6.197 6.215 15.618 1.00 82.00 82 LYS A O 1
ATOM 631 N N . ARG A 1 83 ? -5.272 5.553 17.560 1.00 84.50 83 ARG A N 1
ATOM 632 C CA . ARG A 1 83 ? -3.898 5.901 17.185 1.00 84.50 83 ARG A CA 1
ATOM 633 C C . ARG A 1 83 ? -3.404 5.051 16.016 1.00 84.50 83 ARG A C 1
ATOM 635 O O . ARG A 1 83 ? -2.774 5.592 15.110 1.00 84.50 83 ARG A O 1
ATOM 642 N N . GLU A 1 84 ? -3.714 3.758 16.014 1.00 82.44 84 GLU A N 1
ATOM 643 C CA . GLU A 1 84 ? -3.387 2.851 14.911 1.00 82.44 84 GLU A CA 1
ATOM 644 C C . GLU A 1 84 ? -4.076 3.280 13.609 1.00 82.44 84 GLU A C 1
ATOM 646 O O . GLU A 1 84 ? -3.426 3.400 12.573 1.00 82.44 84 GLU A O 1
ATOM 651 N N . VAL A 1 85 ? -5.366 3.612 13.673 1.00 83.75 85 VAL A N 1
ATOM 652 C CA . VAL A 1 85 ? -6.152 4.075 12.521 1.00 83.75 85 VAL A CA 1
ATOM 653 C C . VAL A 1 85 ? -5.573 5.349 11.902 1.00 83.75 85 VAL A C 1
ATOM 655 O O . VAL A 1 85 ? -5.415 5.426 10.683 1.00 83.75 85 VAL A O 1
ATOM 658 N N . VAL A 1 86 ? -5.203 6.333 12.727 1.00 84.88 86 VAL A N 1
ATOM 659 C CA . VAL A 1 86 ? -4.560 7.572 12.251 1.00 84.88 86 VAL A CA 1
ATOM 660 C C . VAL A 1 86 ? -3.185 7.279 11.647 1.00 84.88 86 VAL A C 1
ATOM 662 O O . VAL A 1 86 ? -2.850 7.809 10.586 1.00 84.88 86 VAL A O 1
ATOM 665 N N . SER A 1 87 ? -2.401 6.405 12.285 1.00 87.38 87 SER A N 1
ATOM 666 C CA . SER A 1 87 ? -1.085 5.996 11.785 1.00 87.38 87 SER A CA 1
ATOM 667 C C . SER A 1 87 ? -1.179 5.293 10.426 1.00 87.38 87 SER A C 1
ATOM 669 O O . SER A 1 87 ? -0.368 5.566 9.542 1.00 87.38 87 SER A O 1
ATOM 671 N N . ASN A 1 88 ? -2.179 4.431 10.229 1.00 86.62 88 ASN A N 1
ATOM 672 C CA . ASN A 1 88 ? -2.413 3.739 8.961 1.00 86.62 88 ASN A CA 1
ATOM 673 C C . ASN A 1 88 ? -2.814 4.720 7.852 1.00 86.62 88 ASN A C 1
ATOM 675 O O . ASN A 1 88 ? -2.258 4.656 6.755 1.00 86.62 88 ASN A O 1
ATOM 679 N N . GLY A 1 89 ? -3.697 5.680 8.150 1.00 87.06 89 GLY A N 1
ATOM 680 C CA . GLY A 1 89 ? -4.043 6.756 7.217 1.00 87.06 89 GLY A CA 1
ATOM 681 C C . GLY A 1 89 ? -2.819 7.572 6.784 1.00 87.06 89 GLY A C 1
ATOM 682 O O . GLY A 1 89 ? -2.605 7.785 5.591 1.00 87.06 89 GLY A O 1
ATOM 683 N N . GLY A 1 90 ? -1.963 7.961 7.737 1.00 89.75 90 GLY A N 1
ATOM 684 C CA . GLY A 1 90 ? -0.707 8.661 7.447 1.00 89.75 90 GLY A CA 1
ATOM 685 C C . GLY A 1 90 ? 0.266 7.835 6.599 1.00 89.75 90 GLY A C 1
ATOM 686 O O . GLY A 1 90 ? 0.872 8.359 5.664 1.00 89.75 90 GLY A O 1
ATOM 687 N N . LEU A 1 91 ? 0.373 6.531 6.869 1.00 90.69 91 LEU A N 1
ATOM 688 C CA . LEU A 1 91 ? 1.195 5.612 6.082 1.00 90.69 91 LEU A CA 1
ATOM 689 C C . LEU A 1 91 ? 0.728 5.525 4.623 1.00 90.69 91 LEU A C 1
ATOM 691 O O . LEU A 1 91 ? 1.558 5.568 3.720 1.00 90.69 91 LEU A O 1
ATOM 695 N N . ILE A 1 92 ? -0.581 5.428 4.378 1.00 91.25 92 ILE A N 1
ATOM 696 C CA . ILE A 1 92 ? -1.135 5.376 3.017 1.00 91.25 92 ILE A CA 1
ATOM 697 C C . ILE A 1 92 ? -0.786 6.650 2.246 1.00 91.25 92 ILE A C 1
ATOM 699 O O . ILE A 1 92 ? -0.326 6.571 1.108 1.00 91.25 92 ILE A O 1
ATOM 703 N N . VAL A 1 93 ? -0.930 7.819 2.878 1.00 91.62 93 VAL A N 1
ATOM 704 C CA . VAL A 1 93 ? -0.540 9.102 2.274 1.00 91.62 93 VAL A CA 1
ATOM 705 C C . VAL A 1 93 ? 0.952 9.110 1.930 1.00 91.62 93 VAL A C 1
ATOM 707 O O . VAL A 1 93 ? 1.320 9.474 0.814 1.00 91.62 93 VAL A O 1
ATOM 710 N N . ALA A 1 94 ? 1.811 8.652 2.845 1.00 93.12 94 ALA A N 1
ATOM 711 C CA . ALA A 1 94 ? 3.248 8.560 2.597 1.00 93.12 94 ALA A CA 1
ATOM 712 C C . ALA A 1 94 ? 3.579 7.625 1.420 1.00 93.12 94 ALA A C 1
ATOM 714 O O . ALA A 1 94 ? 4.406 7.973 0.580 1.00 93.12 94 ALA A O 1
ATOM 715 N N . LEU A 1 95 ? 2.911 6.472 1.312 1.00 93.88 95 LEU A N 1
ATOM 716 C CA . LEU A 1 95 ? 3.110 5.523 0.211 1.00 93.88 95 LEU A CA 1
ATOM 717 C C . LEU A 1 95 ? 2.694 6.100 -1.146 1.00 93.88 95 LEU A C 1
ATOM 719 O O . LEU A 1 95 ? 3.392 5.876 -2.131 1.00 93.88 95 LEU A O 1
ATOM 723 N N . VAL A 1 96 ? 1.604 6.872 -1.206 1.00 93.56 96 VAL A N 1
ATOM 724 C CA . VAL A 1 96 ? 1.183 7.558 -2.441 1.00 93.56 96 VAL A CA 1
ATOM 725 C C . VAL A 1 96 ? 2.196 8.625 -2.850 1.00 93.56 96 VAL A C 1
ATOM 727 O O . VAL A 1 96 ? 2.539 8.725 -4.026 1.00 93.56 96 VAL A O 1
ATOM 730 N N . ILE A 1 97 ? 2.706 9.407 -1.894 1.00 94.56 97 ILE A N 1
ATOM 731 C CA . ILE A 1 97 ? 3.751 10.401 -2.173 1.00 94.56 97 ILE A CA 1
ATOM 732 C C . ILE A 1 97 ? 4.995 9.699 -2.717 1.00 94.56 97 ILE A C 1
ATOM 734 O O . ILE A 1 97 ? 5.496 10.089 -3.769 1.00 94.56 97 ILE A O 1
ATOM 738 N N . LEU A 1 98 ? 5.453 8.635 -2.052 1.00 94.88 98 LEU A N 1
ATOM 739 C CA . LEU A 1 98 ? 6.608 7.860 -2.497 1.00 94.88 98 LEU A CA 1
ATOM 740 C C . LEU A 1 98 ? 6.397 7.271 -3.893 1.00 94.88 98 LEU A C 1
ATOM 742 O O . LEU A 1 98 ? 7.292 7.380 -4.722 1.00 94.88 98 LEU A O 1
ATOM 746 N N . GLU A 1 99 ? 5.218 6.724 -4.197 1.00 94.31 99 GLU A N 1
ATOM 747 C CA . GLU A 1 99 ? 4.891 6.224 -5.537 1.00 94.31 99 GLU A CA 1
ATOM 748 C C . GLU A 1 99 ? 5.038 7.312 -6.606 1.00 94.31 99 GLU A C 1
ATOM 750 O O . GLU A 1 99 ? 5.709 7.098 -7.621 1.00 94.31 99 GLU A O 1
ATOM 755 N N . ARG A 1 100 ? 4.475 8.500 -6.356 1.00 92.94 100 ARG A N 1
ATOM 756 C CA . ARG A 1 100 ? 4.535 9.630 -7.291 1.00 92.94 100 ARG A CA 1
ATOM 757 C C . ARG A 1 100 ? 5.943 10.182 -7.439 1.00 92.94 100 ARG A C 1
ATOM 759 O O . ARG A 1 100 ? 6.361 10.478 -8.558 1.00 92.94 100 ARG A O 1
ATOM 766 N N . THR A 1 101 ? 6.689 10.275 -6.344 1.00 93.88 101 THR A N 1
ATOM 767 C CA . THR A 1 101 ? 8.094 10.685 -6.359 1.00 93.88 101 THR A CA 1
ATOM 768 C C . THR A 1 101 ? 8.944 9.682 -7.134 1.00 93.88 101 THR A C 1
ATOM 770 O O . THR A 1 101 ? 9.696 10.092 -8.013 1.00 93.88 101 THR A O 1
ATOM 773 N N . THR A 1 102 ? 8.788 8.377 -6.894 1.00 94.00 102 THR A N 1
ATOM 774 C CA . THR A 1 102 ? 9.503 7.331 -7.640 1.00 94.00 102 THR A CA 1
ATOM 775 C C . THR A 1 102 ? 9.178 7.394 -9.130 1.00 94.00 102 THR A C 1
ATOM 777 O O . THR A 1 102 ? 10.093 7.324 -9.948 1.00 94.00 102 THR A O 1
ATOM 780 N N . LYS A 1 103 ? 7.906 7.597 -9.501 1.00 92.00 103 LYS A N 1
ATOM 781 C CA . LYS A 1 103 ? 7.510 7.786 -10.904 1.00 92.00 103 LYS A CA 1
ATOM 782 C C . LYS A 1 103 ? 8.195 9.004 -11.531 1.00 92.00 103 LYS A C 1
ATOM 784 O O . LYS A 1 103 ? 8.732 8.900 -12.629 1.00 92.00 103 LYS A O 1
ATOM 789 N N . GLY A 1 104 ? 8.193 10.143 -10.836 1.00 88.50 104 GLY A N 1
ATOM 790 C CA . GLY A 1 104 ? 8.818 11.377 -11.319 1.00 88.50 104 GLY A CA 1
ATOM 791 C C . GLY A 1 104 ? 10.331 11.247 -11.506 1.00 88.50 104 GLY A C 1
ATOM 792 O O . GLY A 1 104 ? 10.857 11.646 -12.543 1.00 88.50 104 GLY A O 1
ATOM 793 N N . ILE A 1 105 ? 11.01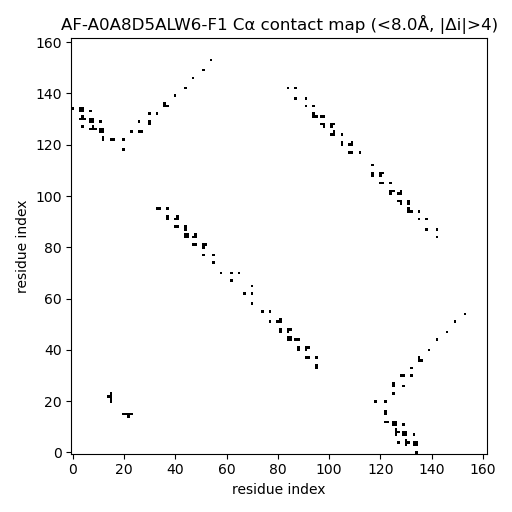9 10.634 -10.537 1.00 88.38 105 ILE A N 1
ATOM 794 C CA . ILE A 1 105 ? 12.463 10.367 -10.615 1.00 88.38 105 ILE A CA 1
ATOM 795 C C . ILE A 1 105 ? 12.773 9.442 -11.791 1.00 88.38 105 ILE A C 1
ATOM 797 O O . ILE A 1 105 ? 13.697 9.727 -12.549 1.00 88.38 105 ILE A O 1
ATOM 801 N N . ALA A 1 106 ? 11.988 8.375 -11.974 1.00 88.62 106 ALA A N 1
ATOM 802 C CA . ALA A 1 106 ? 12.177 7.455 -13.087 1.00 88.62 106 ALA A CA 1
ATOM 803 C C . ALA A 1 106 ? 12.080 8.193 -14.426 1.00 88.62 106 ALA A C 1
ATOM 805 O O . ALA A 1 106 ? 13.019 8.140 -15.206 1.00 88.62 106 ALA A O 1
ATOM 806 N N . VAL A 1 107 ? 11.018 8.973 -14.659 1.00 86.38 107 VAL A N 1
ATOM 807 C CA . VAL A 1 107 ? 10.856 9.752 -15.904 1.00 86.38 107 VAL A CA 1
ATOM 808 C C . VAL A 1 107 ? 12.049 10.676 -16.169 1.00 86.38 107 VAL A C 1
ATOM 810 O O . VAL A 1 107 ? 12.528 10.740 -17.298 1.00 86.38 107 VAL A O 1
ATOM 813 N N . TYR A 1 108 ? 12.562 11.353 -15.139 1.00 82.69 108 TYR A N 1
ATOM 814 C CA . TYR A 1 108 ? 13.741 12.209 -15.274 1.00 82.69 108 TYR A CA 1
ATOM 815 C C . TYR A 1 108 ? 15.009 11.418 -15.636 1.00 82.69 108 TYR A C 1
ATOM 817 O O . TYR A 1 108 ? 15.767 11.831 -16.509 1.00 82.69 108 TYR A O 1
ATOM 825 N N . GLN A 1 109 ? 15.234 10.265 -15.001 1.00 79.25 109 GLN A N 1
ATOM 826 C CA . GLN A 1 109 ? 16.399 9.415 -15.270 1.00 79.25 109 GLN A CA 1
ATOM 827 C C . GLN A 1 109 ? 16.342 8.754 -16.652 1.00 79.25 109 GLN A C 1
ATOM 829 O O . GLN A 1 109 ? 17.369 8.654 -17.320 1.00 79.25 109 GLN A O 1
ATOM 834 N N . LEU A 1 110 ? 15.153 8.351 -17.109 1.00 78.69 110 LEU A N 1
ATOM 835 C CA . LEU A 1 110 ? 14.952 7.754 -18.434 1.00 78.69 110 LEU A CA 1
ATOM 836 C C . LEU A 1 110 ? 15.341 8.719 -19.572 1.00 78.69 110 LEU A C 1
ATOM 838 O O . LEU A 1 110 ? 15.672 8.263 -20.656 1.00 78.69 110 LEU A O 1
ATOM 842 N N . ALA A 1 111 ? 15.344 10.035 -19.333 1.00 76.31 111 ALA A N 1
ATOM 843 C CA . ALA A 1 111 ? 15.775 11.031 -20.315 1.00 76.31 111 ALA A CA 1
ATOM 844 C C . ALA A 1 111 ? 17.308 11.148 -20.463 1.00 76.31 111 ALA A C 1
ATOM 846 O O . ALA A 1 111 ? 17.777 11.808 -21.388 1.00 76.31 111 ALA A O 1
ATOM 847 N N . TYR A 1 112 ? 18.088 10.558 -19.548 1.00 74.88 112 TYR A N 1
ATOM 848 C CA . TYR A 1 112 ? 19.543 10.742 -19.475 1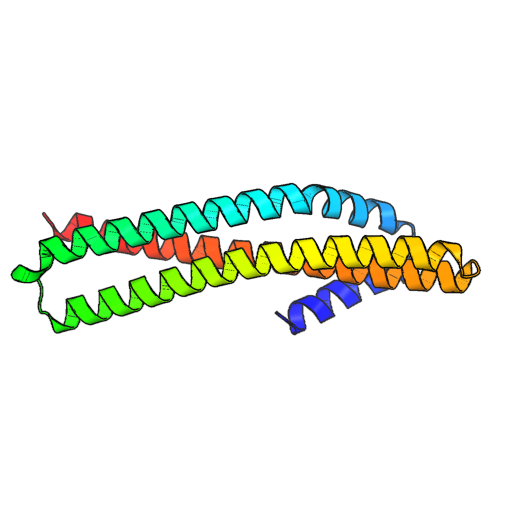.00 74.88 112 TYR A CA 1
ATOM 849 C C . TYR A 1 112 ? 20.350 9.490 -19.860 1.00 74.88 112 TYR A C 1
ATOM 851 O O . TYR A 1 112 ? 21.517 9.602 -20.232 1.00 74.88 112 TYR A O 1
ATOM 859 N N . TYR A 1 113 ? 19.757 8.297 -19.767 1.00 78.25 113 TYR A N 1
ATOM 860 C CA . TYR A 1 113 ? 20.452 7.018 -19.953 1.00 78.25 113 TYR A CA 1
ATOM 861 C C . TYR A 1 113 ? 20.095 6.317 -21.274 1.00 78.25 113 TYR A C 1
ATOM 863 O O . TYR A 1 113 ? 19.042 6.564 -21.848 1.00 78.25 1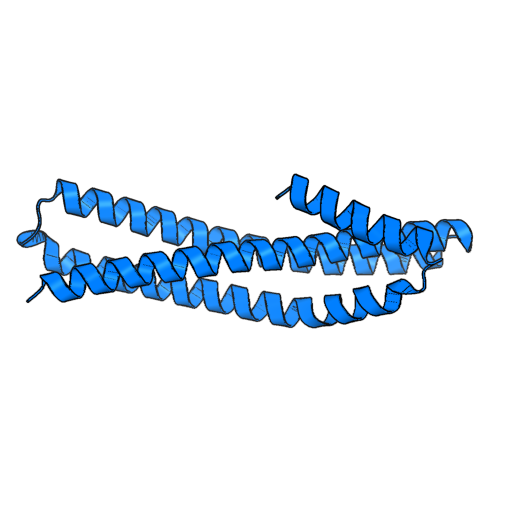13 TYR A O 1
ATOM 871 N N . GLN A 1 114 ? 20.993 5.443 -21.748 1.00 77.12 114 GLN A N 1
ATOM 872 C CA . GLN A 1 114 ? 20.814 4.608 -22.948 1.00 77.12 114 GLN A CA 1
ATOM 873 C C . GLN A 1 114 ? 19.911 3.383 -22.685 1.00 77.12 114 GLN A C 1
ATOM 875 O O . GLN A 1 114 ? 19.742 2.984 -21.530 1.00 77.12 114 GLN A O 1
ATOM 880 N N . ASP A 1 115 ? 19.405 2.761 -23.759 1.00 74.75 115 ASP A N 1
ATOM 881 C CA . ASP A 1 115 ? 18.314 1.764 -23.770 1.00 74.75 115 ASP A CA 1
ATOM 882 C C . ASP A 1 115 ? 18.389 0.661 -22.691 1.00 74.75 115 ASP A C 1
ATOM 884 O O . ASP A 1 115 ? 17.421 0.457 -21.958 1.00 74.75 115 ASP A O 1
ATOM 888 N N . GLU A 1 116 ? 19.515 -0.045 -22.524 1.00 79.12 116 GLU A N 1
ATOM 889 C CA . GLU A 1 116 ? 19.582 -1.160 -21.554 1.00 79.12 116 GLU A CA 1
ATOM 890 C C . GLU A 1 116 ? 19.499 -0.685 -20.095 1.00 79.12 116 GLU A C 1
ATOM 892 O O . GLU A 1 116 ? 18.787 -1.253 -19.261 1.00 79.12 116 GLU A O 1
ATOM 897 N N . MET A 1 117 ? 20.204 0.401 -19.775 1.00 82.44 117 MET A N 1
ATOM 898 C CA . MET A 1 117 ? 20.195 0.974 -18.429 1.00 82.44 117 MET A CA 1
ATOM 899 C C . MET A 1 117 ? 18.848 1.648 -18.135 1.00 82.44 117 MET A C 1
ATOM 901 O O . MET A 1 117 ? 18.357 1.607 -17.005 1.00 82.44 117 MET A O 1
ATOM 905 N N . GLN A 1 118 ? 18.225 2.212 -19.170 1.00 84.44 118 GLN A N 1
ATOM 906 C CA . GLN A 1 118 ? 16.887 2.781 -19.136 1.00 84.44 118 GLN A CA 1
ATOM 907 C C . GLN A 1 118 ? 15.835 1.714 -18.779 1.00 84.44 118 GLN A C 1
ATOM 909 O O . GLN A 1 118 ? 15.020 1.936 -17.878 1.00 84.44 118 GLN A O 1
ATOM 914 N N . ALA A 1 119 ? 15.891 0.534 -19.405 1.00 85.50 119 ALA A N 1
ATOM 915 C CA . ALA A 1 119 ? 14.993 -0.582 -19.103 1.00 85.50 119 ALA A CA 1
ATOM 916 C C . ALA A 1 119 ? 15.128 -1.052 -17.645 1.00 85.50 119 ALA A C 1
ATOM 918 O O . ALA A 1 119 ? 14.131 -1.176 -16.929 1.00 85.50 119 ALA A O 1
ATOM 919 N N . MET A 1 120 ? 16.359 -1.227 -17.156 1.00 88.75 120 MET A N 1
ATOM 920 C CA . MET A 1 120 ? 16.603 -1.668 -15.780 1.00 88.75 120 MET A CA 1
ATOM 921 C C . MET A 1 120 ? 16.095 -0.659 -14.737 1.00 88.75 120 MET A C 1
ATOM 923 O O . MET A 1 120 ? 15.453 -1.052 -13.759 1.00 88.75 120 MET A O 1
ATOM 927 N N . ILE A 1 121 ? 16.325 0.642 -14.952 1.00 90.31 121 ILE A N 1
ATOM 928 C CA . ILE A 1 121 ? 15.801 1.710 -14.084 1.00 90.31 121 ILE A CA 1
ATOM 929 C C . ILE A 1 121 ? 14.269 1.692 -14.078 1.00 90.31 121 ILE A C 1
ATOM 931 O O . ILE A 1 121 ? 13.659 1.778 -13.009 1.00 90.31 121 ILE A O 1
ATOM 935 N N . SER A 1 122 ? 13.650 1.530 -15.251 1.00 90.69 122 SER A N 1
ATOM 936 C CA . SER A 1 122 ? 12.196 1.414 -15.383 1.00 90.69 122 SER A CA 1
ATOM 937 C C . SER A 1 122 ? 11.652 0.238 -14.569 1.00 90.69 122 SER A C 1
ATOM 939 O O . SER A 1 122 ? 10.713 0.406 -13.788 1.00 90.69 122 SER A O 1
ATOM 941 N N . TYR A 1 123 ? 12.285 -0.936 -14.662 1.00 94.50 123 TYR A N 1
ATOM 942 C CA . TYR A 1 123 ? 11.831 -2.129 -13.947 1.00 94.50 123 TYR A CA 1
ATOM 943 C C . TYR A 1 123 ? 11.961 -1.987 -12.435 1.00 94.50 123 TYR A C 1
ATOM 945 O O . TYR A 1 123 ? 11.035 -2.346 -11.704 1.00 94.50 123 TYR A O 1
ATOM 953 N N . ILE A 1 124 ? 13.067 -1.418 -11.949 1.00 94.69 124 ILE A N 1
ATOM 954 C CA . ILE A 1 124 ? 13.258 -1.145 -10.519 1.00 94.69 124 ILE A CA 1
ATOM 955 C C . ILE A 1 124 ? 12.194 -0.160 -10.025 1.00 94.69 124 ILE A C 1
ATOM 957 O O . ILE A 1 124 ? 11.541 -0.411 -9.008 1.00 94.69 124 ILE A O 1
ATOM 961 N N . ALA A 1 125 ? 11.986 0.942 -10.750 1.00 95.31 125 ALA A N 1
ATOM 962 C CA . ALA A 1 125 ? 11.016 1.962 -10.376 1.00 95.31 125 ALA A CA 1
ATOM 963 C C . ALA A 1 125 ? 9.586 1.408 -10.345 1.00 95.31 125 ALA A C 1
ATOM 965 O O . ALA A 1 125 ? 8.858 1.632 -9.375 1.00 95.31 125 ALA A O 1
ATOM 966 N N . LEU A 1 126 ? 9.187 0.653 -11.370 1.00 95.50 126 LEU A N 1
ATOM 967 C CA . LEU A 1 126 ? 7.864 0.038 -11.452 1.00 95.50 126 LEU A CA 1
ATOM 968 C C . LEU A 1 126 ? 7.648 -1.000 -10.344 1.00 95.50 126 LEU A C 1
ATOM 970 O O . LEU A 1 126 ? 6.605 -0.992 -9.692 1.00 95.50 126 LEU A O 1
ATOM 974 N N . SER A 1 127 ? 8.658 -1.824 -10.057 1.00 97.12 127 SER A N 1
ATOM 975 C CA . SER A 1 127 ? 8.606 -2.834 -8.991 1.00 97.12 127 SER A CA 1
ATOM 976 C C . SER A 1 127 ? 8.471 -2.212 -7.604 1.00 97.12 127 SER A C 1
ATOM 978 O O . SER A 1 127 ? 7.726 -2.712 -6.754 1.00 97.12 127 SER A O 1
ATOM 980 N N . LEU A 1 128 ? 9.153 -1.089 -7.368 1.00 96.50 128 LEU A N 1
ATOM 981 C CA . LEU A 1 128 ? 9.048 -0.347 -6.117 1.00 96.50 128 LEU A CA 1
ATOM 982 C C . LEU A 1 128 ? 7.657 0.284 -5.961 1.00 96.50 128 LEU A C 1
ATOM 984 O O . LEU A 1 128 ? 7.014 0.106 -4.926 1.00 96.50 128 LEU A O 1
ATOM 988 N N . ARG A 1 129 ? 7.158 0.947 -7.014 1.00 96.25 129 ARG A N 1
ATOM 989 C CA . ARG A 1 129 ? 5.806 1.532 -7.051 1.00 96.25 129 ARG A CA 1
ATOM 990 C C . ARG A 1 129 ? 4.734 0.473 -6.797 1.00 96.25 129 ARG A C 1
ATOM 992 O O . ARG A 1 129 ? 3.868 0.666 -5.944 1.00 96.25 129 ARG A O 1
ATOM 999 N N . PHE A 1 130 ? 4.829 -0.669 -7.474 1.00 96.38 130 PHE A N 1
ATOM 1000 C CA . PHE A 1 130 ? 3.920 -1.797 -7.282 1.00 96.38 130 PHE A CA 1
ATOM 1001 C C . PHE A 1 130 ? 3.968 -2.344 -5.850 1.00 96.38 130 PHE A C 1
ATOM 1003 O O . PHE A 1 130 ? 2.937 -2.653 -5.256 1.00 96.38 130 PHE A O 1
ATOM 1010 N N . SER A 1 131 ? 5.152 -2.386 -5.242 1.00 96.69 131 SER A N 1
ATOM 1011 C CA . SER A 1 131 ? 5.290 -2.817 -3.851 1.00 96.69 131 SER A CA 1
ATOM 1012 C C . SER A 1 131 ? 4.592 -1.872 -2.875 1.00 96.69 131 SER A C 1
ATOM 1014 O O . SER A 1 131 ? 3.924 -2.335 -1.952 1.00 96.69 131 SER A O 1
ATOM 1016 N N . PHE A 1 132 ? 4.675 -0.556 -3.089 1.00 95.38 132 PHE A N 1
ATOM 1017 C CA . PHE A 1 132 ? 3.919 0.414 -2.289 1.00 95.38 132 PHE A CA 1
ATOM 1018 C C . PHE A 1 132 ? 2.408 0.211 -2.420 1.00 95.38 132 PHE A C 1
ATOM 1020 O O . PHE A 1 132 ? 1.693 0.251 -1.415 1.00 95.38 132 PHE A O 1
ATOM 1027 N N . PHE A 1 133 ? 1.934 -0.084 -3.630 1.00 95.00 133 PHE A N 1
ATOM 1028 C CA . PHE A 1 133 ? 0.538 -0.429 -3.871 1.00 95.00 133 PHE A CA 1
ATOM 1029 C C . PHE A 1 133 ? 0.112 -1.683 -3.093 1.00 95.00 133 PHE A C 1
ATOM 1031 O O . PHE A 1 133 ? -0.855 -1.628 -2.330 1.00 95.00 133 PHE A O 1
ATOM 1038 N N . CYS A 1 134 ? 0.862 -2.785 -3.171 1.00 94.88 134 CYS A N 1
ATOM 1039 C CA . CYS A 1 134 ? 0.551 -4.001 -2.413 1.00 94.88 134 CYS A CA 1
ATOM 1040 C C . CYS A 1 134 ? 0.567 -3.779 -0.894 1.00 94.88 134 CYS A C 1
ATOM 1042 O O . CYS A 1 134 ? -0.301 -4.288 -0.182 1.00 94.88 134 CYS A O 1
ATOM 1044 N N . VAL A 1 135 ? 1.520 -2.993 -0.384 1.00 93.56 135 VAL A N 1
ATOM 1045 C CA . VAL A 1 135 ? 1.565 -2.618 1.036 1.00 93.56 135 VAL A CA 1
ATOM 1046 C C . VAL A 1 135 ? 0.320 -1.830 1.439 1.00 93.56 135 VAL A C 1
ATOM 1048 O O . VAL A 1 135 ? -0.217 -2.071 2.519 1.00 93.56 135 VAL A O 1
ATOM 1051 N N . SER A 1 136 ? -0.172 -0.934 0.580 1.00 91.31 136 SER A N 1
ATOM 1052 C CA . SER A 1 136 ? -1.402 -0.184 0.852 1.00 91.31 136 SER A CA 1
ATOM 1053 C C . SER A 1 136 ? -2.632 -1.096 0.935 1.00 91.31 136 SER A C 1
ATOM 1055 O O . SER A 1 136 ? -3.428 -0.957 1.861 1.00 91.31 136 SER A O 1
ATOM 1057 N N . ILE A 1 137 ? -2.743 -2.101 0.056 1.00 91.38 137 ILE A N 1
ATOM 1058 C CA . ILE A 1 137 ? -3.815 -3.112 0.101 1.00 91.38 137 ILE A CA 1
ATOM 1059 C C . ILE A 1 137 ? -3.705 -3.977 1.360 1.00 91.38 137 ILE A C 1
ATOM 1061 O O . ILE A 1 137 ? -4.706 -4.338 1.982 1.00 91.38 137 ILE A O 1
ATOM 1065 N N . PHE A 1 138 ? -2.490 -4.324 1.772 1.00 91.00 138 PHE A N 1
ATOM 1066 C CA . PHE A 1 138 ? -2.305 -5.082 3.001 1.00 91.00 138 PHE A CA 1
ATOM 1067 C C . PHE A 1 138 ? -2.708 -4.262 4.235 1.00 91.00 138 PHE A C 1
ATOM 1069 O O . PHE A 1 138 ? -3.462 -4.750 5.078 1.00 91.00 138 PHE A O 1
ATOM 1076 N N . ALA A 1 139 ? -2.275 -3.000 4.311 1.00 86.50 139 ALA A N 1
ATOM 1077 C CA . ALA A 1 139 ? -2.679 -2.078 5.371 1.00 86.50 139 ALA A CA 1
ATOM 1078 C C . ALA A 1 139 ? -4.207 -1.898 5.408 1.00 86.50 139 ALA A C 1
ATOM 1080 O O . ALA A 1 139 ? -4.804 -1.954 6.482 1.00 86.50 139 ALA A O 1
ATOM 1081 N N . ALA A 1 140 ? -4.844 -1.790 4.238 1.00 83.69 140 ALA A N 1
ATOM 1082 C CA . ALA A 1 140 ? -6.298 -1.772 4.107 1.00 83.69 140 ALA A CA 1
ATOM 1083 C C . ALA A 1 140 ? -6.972 -2.981 4.744 1.00 83.69 140 ALA A C 1
ATOM 1085 O O . ALA A 1 140 ? -7.934 -2.852 5.496 1.00 83.69 140 ALA A O 1
ATOM 1086 N N . SER A 1 141 ? -6.464 -4.166 4.416 1.00 86.31 141 SER A N 1
ATOM 1087 C CA . SER A 1 141 ? -7.041 -5.433 4.851 1.00 86.31 141 SER A CA 1
ATOM 1088 C C . SER A 1 141 ? -6.945 -5.577 6.369 1.00 86.31 141 SER A C 1
ATOM 1090 O O . SER A 1 141 ? -7.909 -5.975 7.021 1.00 86.31 141 SER A O 1
ATOM 1092 N N . MET A 1 142 ? -5.808 -5.174 6.947 1.00 83.50 142 MET A N 1
ATOM 1093 C CA . MET A 1 142 ? -5.620 -5.117 8.399 1.00 83.50 142 MET A CA 1
ATOM 1094 C C . MET A 1 142 ? -6.603 -4.146 9.059 1.00 83.50 142 MET A C 1
ATOM 1096 O O . MET A 1 142 ? -7.234 -4.486 10.059 1.00 83.50 142 MET A O 1
ATOM 1100 N N . GLN A 1 143 ? -6.790 -2.966 8.470 1.00 83.12 143 GLN A N 1
ATOM 1101 C CA . GLN A 1 143 ? -7.710 -1.960 8.985 1.00 83.12 143 GLN A CA 1
ATOM 1102 C C . GLN A 1 143 ? -9.179 -2.402 8.918 1.00 83.12 143 GLN A C 1
ATOM 1104 O O . GLN A 1 143 ? -9.920 -2.205 9.881 1.00 83.12 143 GLN A O 1
ATOM 1109 N N . LEU A 1 144 ? -9.597 -3.048 7.826 1.00 83.75 144 LEU A N 1
ATOM 1110 C CA . LEU A 1 144 ? -10.936 -3.629 7.690 1.00 83.75 144 LEU A CA 1
ATOM 1111 C C . LEU A 1 144 ? -11.192 -4.717 8.737 1.00 83.75 144 LEU A C 1
ATOM 1113 O O . LEU A 1 144 ? -12.251 -4.725 9.361 1.00 83.75 144 LEU A O 1
ATOM 1117 N N . ASN A 1 145 ? -10.215 -5.592 8.987 1.00 82.38 145 ASN A N 1
ATOM 1118 C CA . ASN A 1 145 ? -10.321 -6.584 10.057 1.00 82.38 145 ASN A CA 1
ATOM 1119 C C . ASN A 1 145 ? -10.458 -5.927 11.435 1.00 82.38 145 ASN A C 1
ATOM 1121 O O . ASN A 1 145 ? -11.325 -6.320 12.216 1.00 82.38 145 ASN A O 1
ATOM 1125 N N . GLY A 1 146 ? -9.661 -4.892 11.718 1.00 76.19 146 GLY A N 1
ATOM 1126 C CA . GLY A 1 146 ? -9.790 -4.111 12.951 1.00 76.19 146 GLY A CA 1
ATOM 1127 C C . GLY A 1 146 ? -11.183 -3.495 13.105 1.00 76.19 146 GLY A C 1
ATOM 1128 O O . GLY A 1 146 ? -11.762 -3.526 14.192 1.00 76.19 146 GLY A O 1
ATOM 1129 N N . PHE A 1 147 ? -11.761 -2.994 12.010 1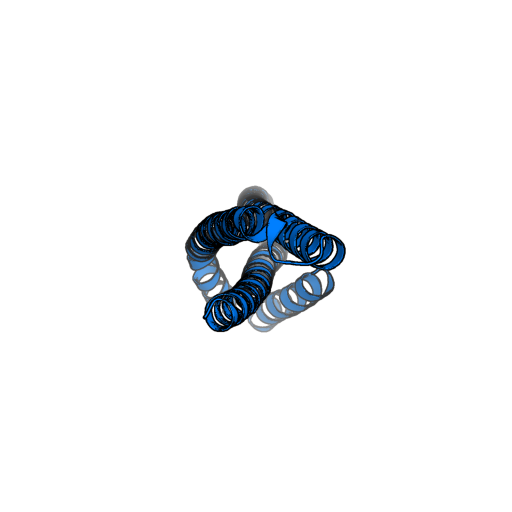.00 77.88 147 PHE A N 1
ATOM 1130 C CA . PHE A 1 147 ? -13.115 -2.445 12.000 1.00 77.88 147 PHE A CA 1
ATOM 1131 C C . PHE A 1 147 ? -14.187 -3.502 12.289 1.00 77.88 147 PHE A C 1
ATOM 1133 O O . PHE A 1 147 ? -15.059 -3.267 13.125 1.00 77.88 147 PHE A O 1
ATOM 1140 N N . ILE A 1 148 ? -14.108 -4.678 11.659 1.00 81.06 148 ILE A N 1
ATOM 1141 C CA . ILE A 1 148 ? -15.052 -5.782 11.897 1.00 81.06 148 ILE A CA 1
ATOM 1142 C C . ILE A 1 148 ? -15.033 -6.191 13.374 1.00 81.06 148 ILE A C 1
ATOM 1144 O O . ILE A 1 148 ? -16.089 -6.311 13.997 1.00 81.06 148 ILE A O 1
ATOM 1148 N N . ILE A 1 149 ? -13.840 -6.344 13.953 1.00 74.25 149 ILE A N 1
ATOM 1149 C CA . ILE A 1 149 ? -13.670 -6.709 15.363 1.00 74.25 149 ILE A CA 1
ATOM 1150 C C . ILE A 1 149 ? -14.267 -5.628 16.280 1.00 74.25 149 ILE A C 1
ATOM 1152 O O . ILE A 1 149 ? -15.041 -5.938 17.187 1.00 74.25 149 ILE A O 1
ATOM 1156 N N . ALA A 1 150 ? -13.977 -4.349 16.025 1.00 70.31 150 ALA A N 1
ATOM 1157 C CA . ALA A 1 150 ? -14.543 -3.241 16.796 1.00 70.31 150 ALA A CA 1
ATOM 1158 C C . ALA A 1 150 ? -16.079 -3.174 16.695 1.00 70.31 150 ALA A C 1
ATOM 1160 O O . ALA A 1 150 ? -16.759 -2.863 17.676 1.00 70.31 150 ALA A O 1
ATOM 1161 N N . SER A 1 151 ? -16.637 -3.500 15.527 1.00 74.38 151 SER A N 1
ATOM 1162 C CA . SER A 1 151 ? -18.083 -3.589 15.327 1.00 74.38 151 SER A CA 1
ATOM 1163 C C . SER A 1 151 ? -18.710 -4.688 16.181 1.00 74.38 151 SER A C 1
ATOM 1165 O O . SER A 1 151 ? -19.680 -4.428 16.889 1.00 74.38 151 SER A O 1
ATOM 1167 N N . GLN A 1 152 ? -18.116 -5.884 16.187 1.00 76.94 152 GLN A N 1
ATOM 1168 C CA . GLN A 1 152 ? -18.598 -7.008 16.995 1.00 76.94 152 GLN A CA 1
ATOM 1169 C C . GLN A 1 152 ? -18.598 -6.681 18.495 1.00 76.94 152 GLN A C 1
ATOM 1171 O O . GLN A 1 152 ? -19.557 -7.008 19.195 1.00 76.94 152 GLN A O 1
ATOM 1176 N N . TYR A 1 153 ? -17.572 -5.984 18.995 1.00 67.56 153 TYR A N 1
ATOM 1177 C CA . TYR A 1 153 ? -17.542 -5.546 20.393 1.00 67.56 153 TYR A CA 1
ATOM 1178 C C . TYR A 1 153 ? -18.660 -4.555 20.727 1.00 67.56 153 TYR A C 1
ATOM 1180 O O . TYR A 1 153 ? -19.291 -4.688 21.778 1.00 67.56 153 TYR A O 1
ATOM 1188 N N . ARG A 1 154 ? -18.956 -3.598 19.838 1.00 68.56 154 ARG A N 1
ATOM 1189 C CA . ARG A 1 154 ? -20.073 -2.664 20.043 1.00 68.56 154 ARG A CA 1
ATOM 1190 C C . ARG A 1 154 ? -21.409 -3.399 20.127 1.00 68.56 154 ARG A C 1
ATOM 1192 O O . ARG A 1 154 ? -22.202 -3.093 21.014 1.00 68.56 154 ARG A O 1
ATOM 1199 N N . ASP A 1 155 ? -21.636 -4.388 19.266 1.00 72.19 155 ASP A N 1
ATOM 1200 C CA . ASP A 1 155 ? -22.874 -5.174 19.265 1.00 72.19 155 ASP A CA 1
ATOM 1201 C C . ASP A 1 155 ? -23.048 -5.982 20.557 1.00 72.19 155 ASP A C 1
ATOM 1203 O O . ASP A 1 155 ? -24.155 -6.076 21.091 1.00 72.19 155 ASP A O 1
ATOM 1207 N N . ILE A 1 156 ? -21.959 -6.539 21.098 1.00 66.44 156 ILE A N 1
ATOM 1208 C CA . ILE A 1 156 ? -21.974 -7.253 22.384 1.00 66.44 156 ILE A CA 1
ATOM 1209 C C . ILE A 1 156 ? -22.306 -6.291 23.532 1.00 66.44 156 ILE A C 1
ATOM 1211 O O . ILE A 1 156 ? -23.122 -6.626 24.392 1.00 66.44 156 ILE A O 1
ATOM 1215 N N . ILE A 1 157 ? -21.717 -5.093 23.547 1.00 63.97 157 ILE A N 1
ATOM 1216 C CA . ILE A 1 157 ? -22.004 -4.069 24.565 1.00 63.97 157 ILE A CA 1
ATOM 1217 C C . ILE A 1 157 ? -23.464 -3.604 24.462 1.00 63.97 157 ILE A C 1
ATOM 1219 O O . ILE A 1 157 ? -24.156 -3.521 25.474 1.00 63.97 157 ILE A O 1
ATOM 1223 N N . ALA A 1 158 ? -23.966 -3.369 23.247 1.00 66.12 158 ALA A N 1
ATOM 1224 C CA . ALA A 1 158 ? -25.348 -2.957 23.012 1.00 66.12 158 ALA A CA 1
ATOM 1225 C C . ALA A 1 158 ? -26.368 -4.033 23.426 1.00 66.12 158 ALA A C 1
ATOM 1227 O O . ALA A 1 158 ? -27.422 -3.704 23.966 1.00 66.12 158 ALA A O 1
ATOM 1228 N N . LYS A 1 159 ? -26.059 -5.320 23.212 1.00 62.53 159 LYS A N 1
ATOM 1229 C CA . LYS A 1 159 ? -26.927 -6.436 23.624 1.00 62.53 159 LYS A CA 1
ATOM 1230 C C . LYS A 1 159 ? -26.998 -6.628 25.139 1.00 62.53 159 LYS A C 1
ATOM 1232 O O . LYS A 1 159 ? -28.054 -7.013 25.619 1.00 62.53 159 LYS A O 1
ATOM 1237 N N . ASN A 1 160 ? -25.920 -6.347 25.873 1.00 56.53 160 ASN A N 1
ATOM 1238 C CA . ASN A 1 160 ? -25.875 -6.465 27.339 1.00 56.53 160 ASN A CA 1
ATOM 1239 C C . ASN A 1 160 ? -26.385 -5.212 28.082 1.00 56.53 160 ASN A C 1
ATOM 1241 O O . ASN A 1 160 ? -26.408 -5.206 29.308 1.00 56.53 160 ASN A O 1
ATOM 1245 N N . ARG A 1 161 ? -26.780 -4.149 27.363 1.00 55.34 161 ARG A N 1
ATOM 1246 C CA . ARG A 1 161 ? -27.488 -2.975 27.916 1.00 55.34 161 ARG A CA 1
ATOM 1247 C C . ARG A 1 161 ? -29.010 -3.197 28.070 1.00 55.34 161 ARG A C 1
ATOM 1249 O O . ARG A 1 161 ? -29.703 -2.269 28.474 1.00 55.34 161 ARG A O 1
ATOM 1256 N N . LYS A 1 162 ? -29.533 -4.376 27.708 1.00 43.59 162 LYS A N 1
ATOM 1257 C CA . LYS A 1 162 ? -30.926 -4.801 27.945 1.00 43.59 162 LYS A CA 1
ATOM 1258 C C . LYS A 1 162 ? -30.983 -5.793 29.095 1.00 43.59 162 LYS A C 1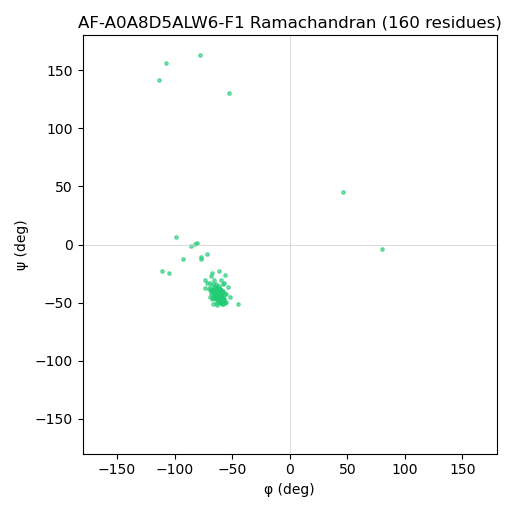
ATOM 1260 O O . LYS A 1 162 ? -32.006 -5.758 29.809 1.00 43.59 162 LYS A O 1
#

pLDDT: mean 85.03, std 9.7, range [43.59, 97.5]

Solvent-accessible surface area (backbone atoms only — not comparable to full-atom values): 8532 Å² total; per-residue (Å²): 107,71,69,54,35,53,50,42,22,50,53,45,35,49,46,26,65,77,46,76,48,66,49,49,63,60,54,52,58,58,53,65,48,39,63,60,52,46,52,54,45,42,51,48,28,53,53,48,42,54,52,52,49,51,52,54,51,61,49,59,75,41,58,87,80,46,63,64,70,64,53,49,54,52,51,53,52,48,51,51,51,43,53,50,37,54,51,51,35,52,49,42,53,52,40,52,51,50,35,54,50,43,52,53,52,41,59,59,50,50,76,76,48,58,72,72,63,28,51,53,49,48,40,54,40,52,13,50,38,49,14,42,46,54,50,45,53,51,55,45,53,53,50,52,51,53,49,53,54,53,50,53,53,50,54,54,55,60,61,72,75,110